Protein AF-A0A816G033-F1 (afdb_monomer)

Solvent-accessible surface area (backbone atoms only — not comparable to full-atom values): 7217 Å² total; per-residue (Å²): 124,68,71,89,91,44,68,69,66,48,54,58,56,61,73,46,41,87,81,51,50,63,56,62,51,53,50,60,72,72,54,77,63,48,61,53,63,46,65,35,21,35,43,39,76,68,56,68,71,55,52,52,53,49,51,52,35,59,78,66,70,51,87,83,64,46,67,46,78,45,80,26,17,63,38,58,67,64,24,55,66,76,73,33,83,39,76,49,79,44,79,40,56,44,81,44,54,30,31,79,43,28,92,78,43,98,57,42,89,49,43,35,34,40,34,72,69,50,67,83,79,128

InterPro domains:
  IPR003540 ADP ribosyltransferase [PF03496] (37-112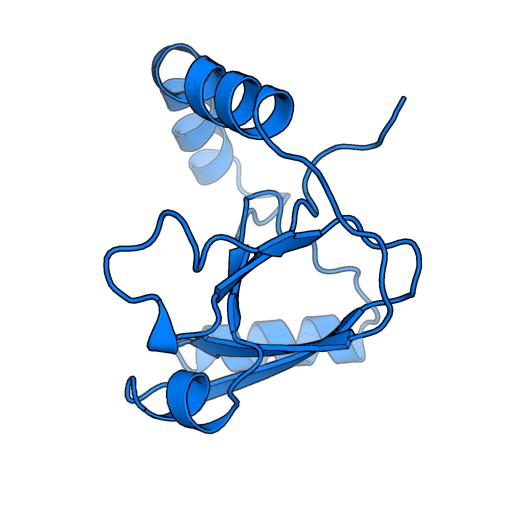)

Nearest PDB structures (foldseek):
  3u0j-assembly2_A  TM=8.688E-01  e=6.473E-04  Pseudomonas syringae pv. tomato str. DC3000
  3u0j-assembly1_B  TM=7.334E-01  e=6.473E-04  Pseudomonas syringae pv. tomato str. DC3000
  4fk7-assembly1_A  TM=6.183E-01  e=1.734E-03  Bacillus cereus
  2j3z-assembly4_D  TM=6.953E-01  e=3.335E-02  Clostridium botulinum
  2j3v-assembly1_A  TM=7.062E-01  e=5.805E-02  Clostridium botulinum

Structure (mmCIF, N/CA/C/O backbone):
data_AF-A0A816G033-F1
#
_entry.id   AF-A0A816G033-F1
#
loop_
_atom_site.group_PDB
_atom_site.id
_atom_site.type_symbol
_atom_site.label_atom_id
_atom_site.label_alt_id
_atom_site.label_comp_id
_atom_site.label_asym_id
_atom_site.label_entity_id
_atom_site.label_seq_id
_atom_site.pdbx_PDB_ins_code
_atom_site.Cartn_x
_atom_site.Cartn_y
_atom_site.Cartn_z
_atom_site.occupancy
_atom_site.B_iso_or_equiv
_atom_site.auth_seq_id
_atom_site.auth_comp_id
_atom_site.auth_asym_id
_atom_site.auth_atom_id
_atom_site.pdbx_PDB_model_num
ATOM 1 N N . MET A 1 1 ? 0.704 4.488 8.976 1.00 49.31 1 MET A N 1
ATOM 2 C CA . MET A 1 1 ? -0.419 5.447 8.875 1.00 49.31 1 MET A CA 1
ATOM 3 C C . MET A 1 1 ? -0.114 6.606 9.813 1.00 49.31 1 MET A C 1
ATOM 5 O O . MET A 1 1 ? 0.166 6.331 10.972 1.00 49.31 1 MET A O 1
ATOM 9 N N . ARG A 1 2 ? -0.058 7.859 9.338 1.00 54.81 2 ARG A N 1
ATOM 10 C CA . ARG A 1 2 ? 0.017 9.011 10.255 1.00 54.81 2 ARG A CA 1
ATOM 11 C C . ARG A 1 2 ? -1.400 9.518 10.455 1.00 54.81 2 ARG A C 1
ATOM 13 O O . ARG A 1 2 ? -2.065 9.855 9.482 1.00 54.81 2 ARG A O 1
ATOM 20 N N . LEU A 1 3 ? -1.847 9.539 11.700 1.00 48.66 3 LEU A N 1
ATOM 21 C CA . LEU A 1 3 ? -3.087 10.196 12.085 1.00 48.66 3 LEU A CA 1
ATOM 22 C C . LEU A 1 3 ? -2.711 11.629 12.461 1.00 48.66 3 LEU A C 1
ATOM 24 O O . LEU A 1 3 ? -1.945 11.839 13.399 1.00 48.66 3 LEU A O 1
ATOM 28 N N . GLN A 1 4 ? -3.163 12.611 11.683 1.00 52.44 4 GLN A N 1
ATOM 29 C CA . GLN A 1 4 ? -2.985 14.014 12.059 1.00 52.44 4 GLN A CA 1
ATOM 30 C C . GLN A 1 4 ? -3.848 14.319 13.293 1.00 52.44 4 GLN A C 1
ATOM 32 O O . GLN A 1 4 ? -5.009 13.916 13.336 1.00 52.44 4 GLN A O 1
ATOM 37 N N . GLY A 1 5 ? -3.279 15.018 14.284 1.00 58.62 5 GLY A N 1
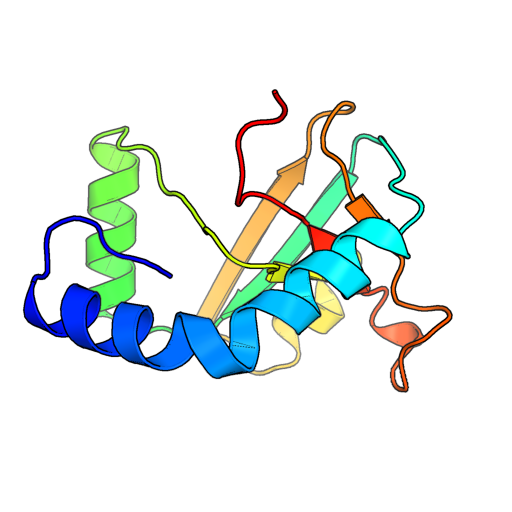ATOM 38 C CA . GLY A 1 5 ? -3.983 15.442 15.504 1.00 58.62 5 GLY A CA 1
ATOM 39 C C . GLY A 1 5 ? -3.597 14.719 16.805 1.00 58.62 5 GLY A C 1
ATOM 40 O O . GLY A 1 5 ? -4.153 15.054 17.845 1.00 58.62 5 GLY A O 1
ATOM 41 N N . ASP A 1 6 ? -2.649 13.774 16.781 1.00 75.12 6 ASP A N 1
ATOM 42 C CA . ASP A 1 6 ? -2.110 13.114 17.984 1.00 75.12 6 ASP A CA 1
ATOM 43 C C . ASP A 1 6 ? -0.686 13.610 18.297 1.00 75.12 6 ASP A C 1
ATOM 45 O O . ASP A 1 6 ? 0.284 13.258 17.621 1.00 75.12 6 ASP A O 1
ATOM 49 N N . PHE A 1 7 ? -0.565 14.425 19.346 1.00 73.38 7 PHE A N 1
ATOM 50 C CA . PHE A 1 7 ? 0.675 15.112 19.725 1.00 73.38 7 PHE A CA 1
ATOM 51 C C . PHE A 1 7 ? 1.773 14.168 20.250 1.00 73.38 7 PHE A C 1
ATOM 53 O O . PHE A 1 7 ? 2.971 14.413 20.055 1.00 73.38 7 PHE A O 1
ATOM 60 N N . ALA A 1 8 ? 1.383 13.071 20.907 1.00 73.62 8 ALA A N 1
ATOM 61 C CA . ALA A 1 8 ? 2.322 12.084 21.436 1.00 73.62 8 ALA A CA 1
ATOM 62 C C . ALA A 1 8 ? 2.910 11.252 20.292 1.00 73.62 8 ALA A C 1
ATOM 64 O O . ALA A 1 8 ? 4.130 11.077 20.197 1.00 73.62 8 ALA A O 1
ATOM 65 N N . PHE A 1 9 ? 2.047 10.823 19.367 1.00 68.81 9 PHE A N 1
ATOM 66 C CA . PHE A 1 9 ? 2.475 10.169 18.137 1.00 68.81 9 PHE A CA 1
ATOM 67 C C . PHE A 1 9 ? 3.353 11.101 17.291 1.00 68.81 9 PHE A C 1
ATOM 69 O O . PHE A 1 9 ? 4.343 10.661 16.700 1.00 68.81 9 PHE A O 1
ATOM 76 N N . GLU A 1 10 ? 3.039 12.402 17.281 1.00 69.94 10 GLU A N 1
ATOM 77 C CA . GLU A 1 10 ? 3.792 13.402 16.532 1.00 69.94 10 GLU A CA 1
ATOM 78 C C . GLU A 1 10 ? 5.241 13.563 17.015 1.00 69.94 10 GLU A C 1
ATOM 80 O O . GLU A 1 10 ? 6.190 13.564 16.225 1.00 69.94 10 GLU A O 1
ATOM 85 N N . THR A 1 11 ? 5.418 13.649 18.330 1.00 77.31 11 THR A N 1
ATOM 86 C CA . THR A 1 11 ? 6.735 13.790 18.964 1.00 77.31 11 THR A CA 1
ATOM 87 C C . THR A 1 11 ? 7.614 12.566 18.701 1.00 77.31 11 THR A C 1
ATOM 89 O O . THR A 1 11 ? 8.800 12.695 18.377 1.00 77.31 11 THR A O 1
ATOM 92 N N . LEU A 1 12 ? 7.024 11.368 18.766 1.00 75.62 12 LEU A N 1
ATOM 93 C CA . LEU A 1 12 ? 7.737 10.117 18.535 1.00 75.62 12 LEU A CA 1
ATOM 94 C C . LEU A 1 12 ? 8.317 10.040 17.117 1.00 75.62 12 LEU A C 1
ATOM 96 O O . LEU A 1 12 ? 9.499 9.723 16.972 1.00 75.62 12 LEU A O 1
ATOM 100 N N . TRP A 1 13 ? 7.544 10.347 16.067 1.00 65.81 13 TRP A N 1
ATOM 101 C CA . TRP A 1 13 ? 8.072 10.250 14.700 1.00 65.81 13 TRP A CA 1
ATOM 102 C C . TRP A 1 13 ? 9.110 11.335 14.397 1.00 65.81 13 TRP A C 1
ATOM 104 O O . TRP A 1 13 ? 10.101 11.036 13.727 1.00 65.81 13 TRP A O 1
ATOM 114 N N . LYS A 1 14 ? 8.951 12.558 14.932 1.00 69.75 14 LYS A N 1
ATOM 115 C CA . LYS A 1 14 ? 9.942 13.641 14.773 1.00 69.75 14 LYS A CA 1
ATOM 116 C C . LYS A 1 14 ? 11.314 13.244 15.317 1.00 69.75 14 LYS A C 1
ATOM 118 O O . LYS A 1 14 ? 12.324 13.539 14.684 1.00 69.75 14 LYS A O 1
ATOM 123 N N . SER A 1 15 ? 11.358 12.490 16.419 1.00 76.25 15 SER A N 1
ATOM 124 C CA . SER A 1 15 ? 12.616 11.993 17.000 1.00 76.25 15 SER A CA 1
ATOM 125 C C . SER A 1 15 ? 13.408 11.048 16.079 1.00 76.25 15 SER A C 1
ATOM 127 O O . SER A 1 15 ? 14.614 10.890 16.251 1.00 76.25 15 SER A O 1
ATOM 129 N N . LYS A 1 16 ? 12.755 10.417 15.092 1.00 68.38 16 LYS A N 1
ATOM 130 C CA . LYS A 1 16 ? 13.369 9.443 14.170 1.00 68.38 16 LYS A CA 1
ATOM 131 C C . LYS A 1 16 ? 13.815 10.056 12.841 1.00 68.38 16 LYS A C 1
ATOM 133 O O . LYS A 1 16 ? 14.492 9.392 12.060 1.00 68.38 16 LYS A O 1
ATOM 138 N N . VAL A 1 17 ? 13.458 11.315 12.581 1.00 66.50 17 VAL A N 1
ATOM 139 C CA . VAL A 1 17 ? 13.805 12.027 11.342 1.00 66.50 17 VAL A CA 1
ATOM 140 C C . VAL A 1 17 ? 15.323 12.090 11.117 1.00 66.50 17 VAL A C 1
ATOM 142 O O . VAL A 1 17 ? 15.741 11.746 10.017 1.00 66.50 17 VAL A O 1
ATOM 145 N N . PRO A 1 18 ? 16.181 12.425 12.103 1.00 62.69 18 PRO A N 1
ATOM 146 C CA . PRO A 1 18 ? 17.615 12.592 11.843 1.00 62.69 18 PRO A CA 1
ATOM 147 C C . PRO A 1 18 ? 18.330 11.320 11.366 1.00 62.69 18 PRO A C 1
ATOM 149 O O . PRO A 1 18 ? 19.297 11.408 10.617 1.00 62.69 18 PRO A O 1
ATOM 152 N N . THR A 1 19 ? 17.863 10.139 11.782 1.00 66.25 19 THR A N 1
ATOM 153 C CA . THR A 1 19 ? 18.508 8.856 11.464 1.00 66.25 19 THR A CA 1
ATOM 154 C C . THR A 1 19 ? 17.874 8.140 10.277 1.00 66.25 19 THR A C 1
ATOM 156 O O . THR A 1 19 ? 18.571 7.436 9.552 1.00 66.25 19 THR A O 1
ATOM 159 N N . LEU A 1 20 ? 16.567 8.315 10.054 1.00 63.91 20 LEU A N 1
ATOM 160 C CA . LEU A 1 20 ? 15.841 7.607 9.000 1.00 63.91 20 LEU A CA 1
ATOM 161 C C . LEU A 1 20 ? 15.542 8.466 7.773 1.00 63.91 20 LEU A C 1
ATOM 163 O O . LEU A 1 20 ? 15.306 7.889 6.722 1.00 63.91 20 LEU A O 1
ATOM 167 N N . ALA A 1 21 ? 15.561 9.802 7.850 1.00 63.56 21 ALA A N 1
ATOM 168 C CA . ALA A 1 21 ? 15.207 10.664 6.714 1.00 63.56 21 ALA A CA 1
ATOM 169 C C . ALA A 1 21 ? 16.105 10.531 5.468 1.00 63.56 21 ALA A C 1
ATOM 171 O O . ALA A 1 21 ? 15.564 10.656 4.368 1.00 63.56 21 ALA A O 1
ATOM 172 N N . PRO A 1 22 ? 17.421 10.251 5.572 1.00 65.81 22 PRO A N 1
ATOM 173 C CA . PRO A 1 22 ? 18.250 10.085 4.379 1.00 65.81 22 PRO A CA 1
ATOM 174 C C . PRO A 1 22 ? 17.842 8.882 3.518 1.00 65.81 22 PRO A C 1
ATOM 176 O O . PRO A 1 22 ? 17.929 8.951 2.296 1.00 65.81 22 PRO A O 1
ATOM 179 N N . PHE A 1 23 ? 17.350 7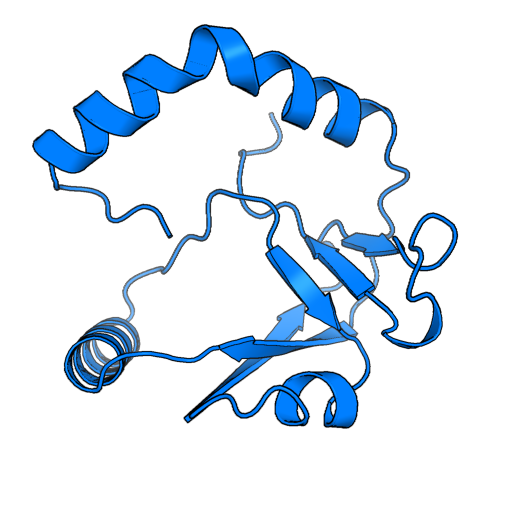.795 4.125 1.00 68.50 23 PHE A N 1
ATOM 180 C CA . PHE A 1 23 ? 17.037 6.560 3.400 1.00 68.50 23 PHE A CA 1
ATOM 181 C C . PHE A 1 23 ? 15.867 6.716 2.414 1.00 68.50 23 PHE A C 1
ATOM 183 O O . PHE A 1 23 ? 16.067 6.393 1.249 1.00 68.50 23 PHE A O 1
ATOM 190 N N . PRO A 1 24 ? 14.689 7.265 2.782 1.00 65.94 24 PRO A N 1
ATOM 191 C CA . PRO A 1 24 ? 13.619 7.569 1.833 1.00 65.94 24 PRO A CA 1
ATOM 192 C C . PRO A 1 24 ? 14.034 8.526 0.715 1.00 65.94 24 PRO A C 1
ATOM 194 O O . PRO A 1 24 ? 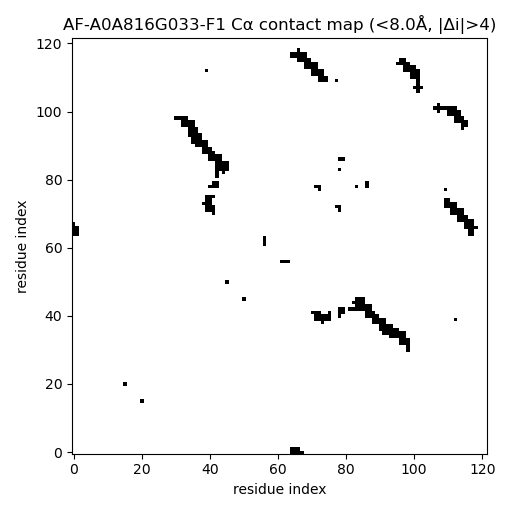13.523 8.400 -0.391 1.00 65.94 24 PRO A O 1
ATOM 197 N N . VAL A 1 25 ? 14.944 9.472 0.983 1.00 68.38 25 VAL A N 1
ATOM 198 C CA . VAL A 1 25 ? 15.444 10.411 -0.035 1.00 68.38 25 VAL A CA 1
ATOM 199 C C . VAL A 1 25 ? 16.334 9.691 -1.045 1.00 68.38 25 VAL A C 1
ATOM 201 O O . VAL A 1 25 ? 16.113 9.826 -2.246 1.00 68.38 25 VAL A O 1
ATOM 204 N N . LEU A 1 26 ? 17.291 8.889 -0.569 1.00 68.88 26 LEU A N 1
ATOM 205 C CA . LEU A 1 26 ? 18.145 8.058 -1.424 1.00 68.88 26 LEU A CA 1
ATOM 206 C C . LEU A 1 26 ? 17.308 7.088 -2.251 1.00 68.88 26 LEU A C 1
ATOM 208 O O . LEU A 1 26 ? 17.484 6.975 -3.462 1.00 68.88 26 LEU A O 1
ATOM 212 N N . LEU A 1 27 ? 16.347 6.453 -1.593 1.00 70.62 27 LEU A N 1
ATOM 213 C CA . LEU A 1 27 ? 15.413 5.537 -2.203 1.00 70.62 27 LEU A CA 1
ATOM 214 C C . LEU A 1 27 ? 14.608 6.236 -3.310 1.00 70.62 27 LEU A C 1
ATOM 216 O O . LEU A 1 27 ? 14.642 5.788 -4.444 1.00 70.62 27 LEU A O 1
ATOM 220 N N . ASN A 1 28 ? 14.002 7.395 -3.036 1.00 69.94 28 ASN A N 1
ATOM 221 C CA . ASN A 1 28 ? 13.284 8.177 -4.045 1.00 69.94 28 ASN A CA 1
ATOM 222 C C . ASN A 1 28 ? 14.182 8.618 -5.218 1.00 69.94 28 ASN A C 1
ATOM 224 O O . ASN A 1 28 ? 13.721 8.673 -6.352 1.00 69.94 28 ASN A O 1
ATOM 228 N N . SER A 1 29 ? 15.460 8.924 -4.965 1.00 69.38 29 SER A N 1
ATOM 229 C CA . SER A 1 29 ? 16.406 9.344 -6.010 1.00 69.38 29 SER A CA 1
ATOM 230 C C . SER A 1 29 ? 16.888 8.205 -6.915 1.00 69.38 29 SER A C 1
ATOM 232 O O . SER A 1 29 ? 17.280 8.456 -8.050 1.00 69.38 29 SER A O 1
ATOM 234 N N . ALA A 1 30 ? 16.850 6.963 -6.428 1.00 65.12 30 ALA A N 1
ATOM 235 C CA . ALA A 1 30 ? 17.298 5.778 -7.158 1.00 65.12 30 ALA A CA 1
ATOM 236 C C . ALA A 1 30 ? 16.180 5.118 -7.988 1.00 65.12 30 ALA A C 1
ATOM 238 O O . ALA A 1 30 ? 16.423 4.129 -8.678 1.00 65.12 30 ALA A O 1
ATOM 239 N N . MET A 1 31 ? 14.948 5.626 -7.899 1.00 68.56 31 MET A N 1
ATOM 240 C CA . MET A 1 31 ? 13.759 4.975 -8.441 1.00 68.56 31 MET A CA 1
ATOM 241 C C . MET A 1 31 ? 13.338 5.565 -9.785 1.00 68.56 31 MET A C 1
ATOM 243 O O . MET A 1 31 ? 13.038 6.752 -9.898 1.00 68.56 31 MET A O 1
ATOM 247 N N . ASN A 1 32 ? 13.234 4.702 -10.796 1.00 68.25 32 ASN A N 1
ATOM 248 C CA . ASN A 1 32 ? 12.591 5.034 -12.063 1.00 68.25 32 ASN A CA 1
ATOM 249 C C . ASN A 1 32 ? 11.090 4.778 -11.936 1.00 68.2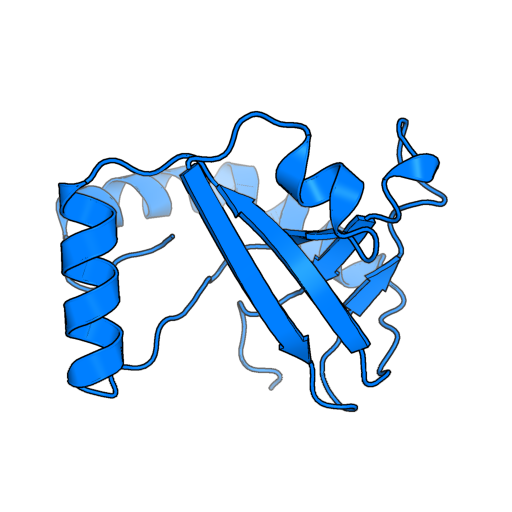5 32 ASN A C 1
ATOM 251 O O . ASN A 1 32 ? 10.626 3.644 -12.064 1.00 68.25 32 ASN A O 1
ATOM 255 N N . PHE A 1 33 ? 10.338 5.835 -11.644 1.00 71.38 33 PHE A N 1
ATOM 256 C CA . PHE A 1 33 ? 8.892 5.733 -11.516 1.00 71.38 33 PHE A CA 1
ATOM 257 C C . PHE A 1 33 ? 8.230 5.537 -12.879 1.00 71.38 33 PHE A C 1
ATOM 259 O O . PHE A 1 33 ? 8.430 6.326 -13.802 1.00 71.38 33 PHE A O 1
ATOM 266 N N . ASN A 1 34 ? 7.376 4.523 -12.961 1.00 70.44 34 ASN A N 1
ATOM 267 C CA . ASN A 1 34 ? 6.470 4.318 -14.077 1.00 70.44 34 ASN A CA 1
ATOM 268 C C . ASN A 1 34 ? 5.095 4.883 -13.729 1.00 70.44 34 ASN A C 1
ATOM 270 O O . ASN A 1 34 ? 4.577 4.693 -12.623 1.00 70.44 34 ASN A O 1
ATOM 274 N N . ARG A 1 35 ? 4.516 5.575 -14.709 1.00 72.12 35 ARG A N 1
ATOM 275 C CA . ARG A 1 35 ? 3.190 6.187 -14.646 1.00 72.12 35 ARG A CA 1
ATOM 276 C C . ARG A 1 35 ? 2.252 5.403 -15.540 1.00 72.12 35 ARG A C 1
ATOM 278 O O . ARG A 1 35 ? 2.244 5.562 -16.762 1.00 72.12 35 ARG A O 1
ATOM 285 N N . THR A 1 36 ? 1.527 4.485 -14.928 1.00 75.25 36 THR A N 1
ATOM 286 C CA . THR A 1 36 ? 0.604 3.598 -15.625 1.00 75.25 36 THR A CA 1
ATOM 287 C C . THR A 1 36 ? -0.609 3.378 -14.754 1.00 75.25 36 THR A C 1
ATOM 289 O O . THR A 1 36 ? -0.470 3.131 -13.558 1.00 75.25 36 THR A O 1
ATOM 292 N N . HIS A 1 37 ? -1.782 3.421 -15.379 1.00 83.00 37 HIS A N 1
ATOM 293 C CA . HIS A 1 37 ? -3.019 3.052 -14.717 1.00 83.00 37 HIS A CA 1
ATOM 294 C C . HIS A 1 37 ? -2.962 1.574 -14.337 1.00 83.00 37 HIS A C 1
ATOM 296 O O . HIS A 1 37 ? -2.662 0.733 -15.190 1.00 83.00 37 HIS A O 1
ATOM 302 N N . MET A 1 38 ? -3.232 1.257 -13.077 1.00 88.06 38 MET A N 1
ATOM 303 C CA . MET A 1 38 ? -3.222 -0.119 -12.590 1.00 88.06 38 MET A CA 1
ATOM 304 C C . MET A 1 38 ? -4.051 -0.254 -11.319 1.00 88.06 38 MET A C 1
ATOM 306 O O . MET A 1 38 ? -4.134 0.673 -10.520 1.00 88.06 38 MET A O 1
ATOM 310 N N . ILE A 1 39 ? -4.582 -1.452 -11.098 1.00 90.19 39 ILE A N 1
ATOM 311 C CA . ILE A 1 39 ? -5.192 -1.825 -9.825 1.00 90.19 39 ILE A CA 1
ATOM 312 C C . ILE A 1 39 ? -4.142 -2.566 -9.007 1.00 90.19 39 ILE A C 1
ATOM 314 O O . ILE A 1 39 ? -3.517 -3.507 -9.498 1.00 90.19 39 ILE A O 1
ATOM 318 N N . VAL A 1 40 ? -3.963 -2.150 -7.758 1.00 89.81 40 VAL A N 1
ATOM 319 C CA . VAL A 1 40 ? -3.063 -2.798 -6.804 1.00 89.81 40 VAL A CA 1
ATOM 320 C C . VAL A 1 40 ? -3.806 -3.191 -5.535 1.00 89.81 40 VAL A C 1
ATOM 322 O O . VAL A 1 40 ? -4.802 -2.580 -5.142 1.00 89.81 40 VAL A O 1
ATOM 325 N N . TYR A 1 41 ? -3.285 -4.215 -4.873 1.00 90.62 41 TYR A N 1
ATOM 326 C CA . TYR A 1 41 ? -3.903 -4.853 -3.724 1.00 90.62 41 TYR A CA 1
ATOM 327 C C . TYR A 1 41 ? -2.993 -4.778 -2.505 1.00 90.62 41 TYR A C 1
ATOM 329 O O . TYR A 1 41 ? -1.764 -4.833 -2.611 1.00 90.62 41 TYR A O 1
ATOM 337 N N . ARG A 1 42 ? -3.596 -4.672 -1.321 1.00 87.88 42 ARG A N 1
ATOM 338 C CA . ARG A 1 42 ? -2.876 -4.798 -0.052 1.00 87.88 42 ARG A CA 1
ATOM 339 C C . ARG A 1 42 ? -3.758 -5.453 0.999 1.00 87.88 42 ARG A C 1
ATOM 341 O O . ARG A 1 42 ? -4.737 -4.852 1.441 1.00 87.88 42 ARG A O 1
ATOM 348 N N . GLY A 1 43 ? -3.367 -6.646 1.431 1.00 88.50 43 GLY A N 1
ATOM 349 C CA . GLY A 1 43 ? -3.905 -7.271 2.632 1.00 88.50 43 GLY A CA 1
ATOM 350 C C . GLY A 1 43 ? -3.360 -6.583 3.880 1.00 88.50 43 GLY A C 1
ATOM 351 O O . GLY A 1 43 ? -2.169 -6.270 3.965 1.00 88.50 43 GLY A O 1
ATOM 352 N N . VAL A 1 44 ? -4.227 -6.299 4.850 1.00 85.31 44 VAL A N 1
ATOM 353 C CA . VAL A 1 44 ? -3.843 -5.762 6.159 1.00 85.31 44 VAL A CA 1
ATOM 354 C C . VAL A 1 44 ? -4.652 -6.449 7.250 1.00 85.31 44 VAL A C 1
ATOM 356 O O . VAL A 1 44 ? -5.862 -6.624 7.128 1.00 85.31 44 VAL A O 1
ATOM 359 N N . THR A 1 45 ? -3.985 -6.795 8.346 1.00 88.00 45 THR A N 1
ATOM 360 C CA . THR A 1 45 ? -4.658 -7.209 9.577 1.00 88.00 45 THR A CA 1
ATOM 361 C C . THR A 1 45 ? -4.936 -5.979 10.434 1.00 88.00 45 THR A C 1
ATOM 363 O O . THR A 1 45 ? -4.010 -5.282 10.849 1.00 88.00 45 THR A O 1
ATOM 366 N N . MET A 1 46 ? -6.211 -5.686 10.674 1.00 84.50 46 MET A N 1
ATOM 367 C CA . MET A 1 46 ? -6.678 -4.527 11.436 1.00 84.50 46 MET A CA 1
ATOM 368 C C . MET A 1 46 ? -7.566 -4.970 12.597 1.00 84.50 46 MET A C 1
ATOM 370 O O . MET A 1 46 ? -8.349 -5.908 12.468 1.00 84.50 46 MET A O 1
ATOM 374 N N . ALA A 1 47 ? -7.495 -4.273 13.728 1.00 90.12 47 ALA A N 1
ATOM 375 C CA . ALA A 1 47 ? -8.472 -4.460 14.796 1.00 90.12 47 ALA A CA 1
ATOM 376 C C . ALA A 1 47 ? -9.853 -3.945 14.353 1.00 90.12 47 ALA A C 1
ATOM 378 O O . ALA A 1 47 ? -9.945 -2.978 13.591 1.00 90.12 47 ALA A O 1
ATOM 379 N N . ASN A 1 48 ? -10.932 -4.530 14.880 1.00 89.81 48 ASN A N 1
ATOM 380 C CA . ASN A 1 48 ? -12.306 -4.137 14.534 1.00 89.81 48 ASN A CA 1
ATOM 381 C C . ASN A 1 48 ? -12.559 -2.634 14.736 1.00 89.81 48 ASN A C 1
ATOM 383 O O . ASN A 1 48 ? -13.152 -1.984 13.883 1.00 89.81 48 ASN A O 1
ATOM 387 N N . GLU A 1 49 ? -12.021 -2.041 15.802 1.00 89.25 49 GLU A N 1
ATOM 388 C CA . GLU A 1 49 ? -12.126 -0.597 16.049 1.00 89.25 49 GLU A CA 1
ATOM 389 C C . GLU A 1 49 ? -11.481 0.255 14.944 1.00 89.25 49 GLU A C 1
ATOM 391 O O . GLU A 1 49 ? -11.953 1.349 14.635 1.00 89.25 49 GLU A O 1
ATOM 396 N N . GLN A 1 50 ? -10.391 -0.224 14.339 1.00 83.19 50 GLN A N 1
ATOM 397 C CA . GLN A 1 50 ? -9.723 0.473 13.240 1.00 83.19 50 GLN A CA 1
ATOM 398 C C . GLN A 1 50 ? -10.538 0.366 11.949 1.00 83.19 50 GLN A C 1
ATOM 400 O O . GLN A 1 50 ? -10.591 1.334 11.192 1.00 83.19 50 GLN A O 1
ATOM 405 N N . ILE A 1 51 ? -11.191 -0.778 11.724 1.00 87.56 51 ILE A N 1
ATOM 406 C CA . ILE A 1 51 ? -12.116 -0.983 10.603 1.00 87.56 51 ILE A CA 1
ATOM 407 C C . ILE A 1 51 ? -13.298 -0.019 10.724 1.00 87.56 51 ILE A C 1
ATOM 409 O O . ILE A 1 51 ? -13.609 0.684 9.765 1.00 87.56 51 ILE A O 1
ATOM 413 N N . GLU A 1 52 ? -13.901 0.094 11.908 1.00 88.38 52 GLU A N 1
ATOM 414 C CA . GLU A 1 52 ? -15.010 1.025 12.139 1.00 88.38 52 GLU A CA 1
ATOM 415 C C . GLU A 1 52 ? -14.589 2.488 11.965 1.00 88.38 52 GLU A C 1
ATOM 417 O O . GLU A 1 52 ? -15.259 3.253 11.271 1.00 88.38 52 GLU A O 1
ATOM 422 N N . LYS A 1 53 ? -13.425 2.883 12.498 1.00 83.06 53 LYS A N 1
ATOM 423 C CA . LYS A 1 53 ? -12.875 4.229 12.260 1.00 83.06 53 LYS A CA 1
ATOM 424 C C . LYS A 1 53 ? -12.647 4.496 10.774 1.00 83.06 53 LYS A C 1
ATOM 426 O O . LYS A 1 53 ? -12.956 5.587 10.300 1.00 83.06 53 LYS A O 1
ATOM 431 N N . PHE A 1 54 ? -12.129 3.516 10.036 1.00 83.00 54 PHE A N 1
ATOM 432 C CA . PHE A 1 54 ? -11.931 3.643 8.596 1.00 83.00 54 PHE A CA 1
ATOM 433 C C . PHE A 1 54 ? -13.266 3.825 7.861 1.00 83.00 54 PHE A C 1
ATOM 435 O O . PHE A 1 54 ? -13.387 4.749 7.059 1.00 83.00 54 PHE A O 1
ATOM 442 N N . ARG A 1 55 ? -14.290 3.024 8.187 1.00 85.25 55 ARG A N 1
ATOM 443 C CA . ARG A 1 55 ? -15.648 3.160 7.627 1.00 85.25 55 ARG A CA 1
ATOM 444 C C . ARG A 1 55 ? -16.219 4.556 7.862 1.00 85.25 55 ARG A C 1
ATOM 446 O O . ARG A 1 55 ? -16.710 5.175 6.923 1.00 85.25 55 ARG A O 1
ATOM 453 N N . LEU A 1 56 ? -16.092 5.086 9.079 1.00 84.75 56 LEU A N 1
ATOM 454 C CA . LEU A 1 56 ? -16.548 6.440 9.403 1.00 84.75 56 LEU A CA 1
ATOM 455 C C . LEU A 1 56 ? -15.803 7.519 8.602 1.00 84.75 56 LEU A C 1
ATOM 457 O O . LEU A 1 56 ? -16.422 8.481 8.150 1.00 84.75 56 LEU A O 1
ATOM 461 N N . CYS A 1 57 ? -14.494 7.367 8.380 1.00 80.00 57 CYS A N 1
ATOM 462 C CA . CYS A 1 57 ? -13.727 8.278 7.525 1.00 80.00 57 CYS A CA 1
ATOM 463 C C . CYS A 1 57 ? -14.214 8.257 6.069 1.00 80.00 57 CYS A C 1
ATOM 465 O O . CYS A 1 57 ? -14.341 9.322 5.471 1.00 80.00 57 CYS A O 1
ATOM 467 N N . VAL A 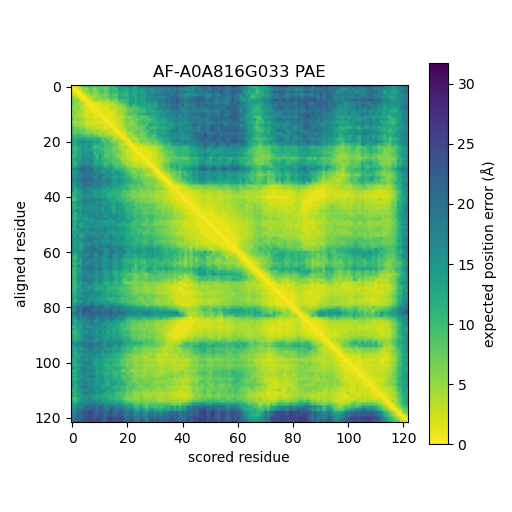1 58 ? -14.526 7.075 5.525 1.00 80.69 58 VAL A N 1
ATOM 468 C CA . VAL A 1 58 ? -15.059 6.928 4.159 1.00 80.69 58 VAL A CA 1
ATOM 469 C C . VAL A 1 58 ? -16.439 7.578 4.036 1.00 80.69 58 VAL A C 1
ATOM 471 O O . VAL A 1 58 ? -16.651 8.371 3.126 1.00 80.69 58 VAL A O 1
ATOM 474 N N . VAL A 1 59 ? -17.353 7.307 4.975 1.00 83.38 59 VAL A N 1
ATOM 475 C CA . VAL A 1 59 ? -18.714 7.886 4.979 1.00 83.38 59 VAL A CA 1
ATOM 476 C C . VAL A 1 59 ? -18.691 9.409 5.129 1.00 83.38 59 VAL A C 1
ATOM 478 O O . VAL A 1 59 ? -19.541 10.098 4.580 1.00 83.38 59 VAL A O 1
ATOM 481 N N . SER A 1 60 ? -17.718 9.944 5.868 1.00 80.44 60 SER A N 1
ATOM 482 C CA . SER A 1 60 ? -17.545 11.392 6.052 1.00 80.44 60 SER A CA 1
ATOM 483 C C . SER A 1 60 ? -16.716 12.069 4.955 1.00 80.44 60 SER A C 1
ATOM 485 O O . SER A 1 60 ? -16.338 13.227 5.126 1.00 80.44 60 SER A O 1
ATOM 487 N N . GLU A 1 61 ? -16.402 11.354 3.865 1.00 77.19 61 GLU A N 1
ATOM 488 C CA . GLU A 1 61 ? -15.603 11.830 2.723 1.00 77.19 61 GLU A CA 1
ATOM 489 C C . GLU A 1 61 ? -14.246 12.436 3.128 1.00 77.19 61 GLU A C 1
ATOM 491 O O . GLU A 1 61 ? -13.651 13.265 2.431 1.00 77.19 61 GLU A O 1
ATOM 496 N N . ARG A 1 62 ? -13.711 12.026 4.285 1.00 72.56 62 ARG A N 1
ATOM 497 C CA . ARG A 1 62 ? -12.422 12.520 4.763 1.00 72.56 62 ARG A CA 1
ATOM 498 C C . ARG A 1 62 ? -11.303 11.883 3.956 1.00 72.56 62 ARG A C 1
ATOM 500 O O . ARG A 1 62 ? -11.209 10.662 3.846 1.00 72.56 62 ARG A O 1
ATOM 507 N N . LYS A 1 63 ? -10.390 12.718 3.458 1.00 67.06 63 LYS A N 1
ATOM 508 C CA . LYS A 1 63 ? -9.187 12.250 2.765 1.00 67.06 63 LYS A CA 1
ATOM 509 C C . LYS A 1 63 ? -8.300 11.457 3.721 1.00 67.06 63 LYS A C 1
ATOM 511 O O . LYS A 1 63 ? -7.908 11.951 4.778 1.00 67.06 63 LYS A O 1
ATOM 516 N N . ILE A 1 64 ? -7.944 10.244 3.316 1.00 67.12 64 ILE A N 1
ATOM 517 C CA . ILE A 1 64 ? -7.006 9.385 4.036 1.00 67.12 64 ILE A CA 1
ATOM 518 C C . ILE A 1 64 ? -5.658 9.479 3.327 1.00 67.12 64 ILE A C 1
ATOM 520 O O . ILE A 1 64 ? -5.562 9.200 2.137 1.00 67.12 64 ILE A O 1
ATOM 524 N N . GLN A 1 65 ? -4.617 9.879 4.057 1.00 64.69 65 GLN A N 1
ATOM 525 C CA . GLN A 1 65 ? -3.255 9.959 3.532 1.00 64.69 65 GLN A CA 1
ATOM 526 C C . GLN A 1 65 ? -2.366 8.886 4.159 1.00 64.69 65 GLN A C 1
ATOM 528 O O . GLN A 1 65 ? -2.399 8.636 5.368 1.00 64.69 65 GLN A O 1
ATOM 533 N N . LEU A 1 66 ? -1.524 8.277 3.328 1.00 64.75 66 LEU A N 1
ATOM 534 C CA . LEU A 1 66 ? -0.520 7.299 3.731 1.00 64.75 66 LEU A CA 1
ATOM 535 C C . LEU A 1 66 ? 0.864 7.898 3.442 1.00 64.75 66 LEU A C 1
ATOM 537 O O . LEU A 1 66 ? 1.409 7.695 2.367 1.00 64.75 66 LEU A O 1
ATOM 541 N N . PRO A 1 67 ? 1.458 8.656 4.379 1.00 58.16 67 PRO A N 1
ATOM 542 C CA . PRO A 1 67 ? 2.649 9.472 4.112 1.00 58.16 67 PRO A CA 1
ATOM 543 C C . PRO A 1 67 ? 3.955 8.664 4.163 1.00 58.16 67 PRO A C 1
ATOM 545 O O . PRO A 1 67 ? 4.988 9.139 4.634 1.00 58.16 67 PRO A O 1
ATOM 548 N N . THR A 1 68 ? 3.894 7.404 3.752 1.00 63.97 68 THR A N 1
ATOM 549 C CA . THR A 1 68 ? 5.010 6.463 3.704 1.00 63.97 68 THR A CA 1
ATOM 550 C C . THR A 1 68 ? 4.883 5.636 2.437 1.00 63.97 68 THR A C 1
ATOM 552 O O . THR A 1 68 ? 3.767 5.431 1.962 1.00 63.97 68 THR A O 1
ATOM 555 N N . PHE A 1 69 ? 5.996 5.091 1.941 1.00 66.19 69 PHE A N 1
ATOM 556 C CA . PHE A 1 69 ? 5.922 4.031 0.940 1.00 66.19 69 PHE A CA 1
ATOM 557 C C . PHE A 1 69 ? 5.003 2.925 1.447 1.00 66.19 69 PHE A C 1
ATOM 559 O O . PHE A 1 69 ? 5.093 2.496 2.602 1.00 66.19 69 PHE A O 1
ATOM 566 N N . THR A 1 70 ? 4.084 2.502 0.594 1.00 72.00 70 THR A N 1
ATOM 567 C CA . THR A 1 70 ? 3.207 1.381 0.898 1.00 72.00 70 THR A CA 1
ATOM 568 C C . THR A 1 70 ? 3.445 0.297 -0.130 1.00 72.00 70 THR A C 1
ATOM 570 O O . THR A 1 70 ? 3.270 0.503 -1.327 1.00 72.00 70 THR A O 1
ATOM 573 N N . SER A 1 71 ? 3.885 -0.849 0.379 1.00 74.81 71 SER A N 1
ATOM 574 C CA . SER A 1 71 ? 4.001 -2.083 -0.385 1.00 74.81 71 SER A CA 1
ATOM 575 C C . SER A 1 71 ? 2.612 -2.550 -0.804 1.00 74.81 71 SER A C 1
ATOM 577 O O . SER A 1 71 ? 1.694 -2.646 0.021 1.00 74.81 71 SER A O 1
ATOM 579 N N . ARG A 1 72 ? 2.429 -2.754 -2.097 1.00 84.75 72 ARG A N 1
ATOM 580 C CA . ARG A 1 72 ? 1.181 -3.207 -2.702 1.00 84.75 72 ARG A CA 1
ATOM 581 C C . ARG A 1 72 ? 1.559 -4.239 -3.758 1.00 84.75 72 ARG A C 1
ATOM 583 O O . ARG A 1 72 ? 2.666 -4.198 -4.273 1.00 84.75 72 ARG A O 1
ATOM 590 N N . THR A 1 73 ? 0.678 -5.166 -4.083 1.00 88.12 73 THR A N 1
ATOM 591 C CA . THR A 1 73 ? 0.939 -6.204 -5.090 1.00 88.12 73 THR A CA 1
ATOM 592 C C . THR A 1 73 ? -0.037 -6.066 -6.251 1.00 88.12 73 THR A C 1
ATOM 594 O O . THR A 1 73 ? -1.175 -5.638 -6.058 1.00 88.12 73 THR A O 1
ATOM 597 N N . LEU A 1 74 ? 0.395 -6.414 -7.463 1.00 89.00 74 LEU A N 1
ATOM 598 C CA . LEU A 1 74 ? -0.512 -6.599 -8.603 1.00 89.00 74 LEU A CA 1
ATOM 599 C C . LEU A 1 74 ? -1.294 -7.921 -8.524 1.00 89.00 74 LEU A C 1
ATOM 601 O O . LEU A 1 74 ? -2.304 -8.084 -9.205 1.00 89.00 74 LEU A O 1
ATOM 605 N N . ASN A 1 75 ? -0.851 -8.853 -7.681 1.00 89.88 75 ASN A N 1
ATOM 606 C CA . ASN A 1 75 ? -1.452 -10.162 -7.513 1.00 89.88 75 ASN A CA 1
ATOM 607 C C . ASN A 1 75 ? -2.377 -10.176 -6.286 1.00 89.88 75 ASN A C 1
ATOM 609 O O . ASN A 1 75 ? -1.932 -10.156 -5.138 1.00 89.88 75 ASN A O 1
ATOM 613 N N . ARG A 1 76 ? -3.687 -10.242 -6.533 1.00 90.75 76 ARG A N 1
ATOM 614 C CA . ARG A 1 76 ? -4.694 -10.297 -5.469 1.00 90.75 76 ARG A CA 1
ATOM 615 C C . ARG A 1 76 ? -4.510 -11.504 -4.547 1.00 90.75 76 ARG A C 1
ATOM 617 O O . ARG A 1 76 ? -4.634 -11.343 -3.336 1.00 90.75 76 ARG A O 1
ATOM 624 N N . ASP A 1 77 ? -4.173 -12.667 -5.095 1.00 90.31 77 ASP A N 1
ATOM 625 C CA . ASP A 1 77 ? -4.035 -13.898 -4.312 1.00 90.31 77 ASP A CA 1
ATOM 626 C C . ASP A 1 77 ? -2.890 -13.767 -3.303 1.00 90.31 77 ASP A C 1
ATOM 628 O O . ASP A 1 77 ? -3.016 -14.184 -2.155 1.00 90.31 77 ASP A O 1
ATOM 632 N N . VAL A 1 78 ? -1.799 -13.098 -3.695 1.00 89.38 78 VAL A N 1
ATOM 633 C CA . VAL A 1 78 ? -0.685 -12.769 -2.790 1.00 89.38 78 VAL A CA 1
ATOM 634 C C . VAL A 1 78 ? -1.147 -11.829 -1.676 1.00 89.38 78 VAL A C 1
ATOM 636 O O . VAL A 1 78 ? -0.775 -12.022 -0.521 1.00 89.38 78 VAL A O 1
ATOM 639 N N . ALA A 1 79 ? -1.983 -10.832 -1.986 1.00 86.62 79 ALA A N 1
ATOM 640 C CA . ALA A 1 79 ? -2.516 -9.923 -0.972 1.00 86.62 79 ALA A CA 1
ATOM 641 C C . ALA A 1 79 ? -3.414 -10.640 0.048 1.00 86.62 79 ALA A C 1
ATOM 643 O O . ALA A 1 79 ? -3.378 -10.294 1.227 1.00 86.62 79 ALA A O 1
ATOM 644 N N . GLU A 1 80 ? -4.203 -11.623 -0.389 1.00 86.44 80 GLU A N 1
ATOM 645 C CA . GLU A 1 80 ? -5.111 -12.391 0.472 1.00 86.44 80 GLU A CA 1
ATOM 646 C C . GLU A 1 80 ? -4.388 -13.517 1.241 1.00 86.44 80 GLU A C 1
ATOM 648 O O . GLU A 1 80 ? -4.803 -13.871 2.347 1.00 86.44 80 GLU A O 1
ATOM 653 N N . PHE A 1 81 ? -3.270 -14.034 0.712 1.00 84.25 81 PHE A N 1
ATOM 654 C CA . PHE A 1 81 ? -2.521 -15.162 1.281 1.00 84.25 81 PHE A CA 1
ATOM 655 C C . PHE A 1 81 ? -2.050 -14.935 2.725 1.00 84.25 81 PHE A C 1
ATOM 657 O O . PHE A 1 81 ? -2.041 -15.864 3.531 1.00 84.25 81 PHE A O 1
ATOM 664 N N . PHE A 1 82 ? -1.696 -13.702 3.097 1.00 74.12 82 PHE A N 1
ATOM 665 C CA . PHE A 1 82 ? -1.108 -13.396 4.408 1.00 74.12 82 PHE A CA 1
ATOM 666 C C . PHE A 1 82 ? -2.109 -13.348 5.581 1.00 74.12 82 PHE A C 1
ATOM 668 O O . PHE A 1 82 ? -1.808 -12.772 6.627 1.00 74.12 82 PHE A O 1
ATOM 675 N N . GLY A 1 83 ? -3.297 -13.949 5.445 1.00 65.38 83 GLY A N 1
ATOM 676 C CA . GLY A 1 83 ? -4.267 -14.068 6.542 1.00 65.38 83 GLY A CA 1
ATOM 677 C C . GLY A 1 83 ? -4.844 -12.724 7.001 1.00 65.38 83 GLY A C 1
ATOM 678 O O . GLY A 1 83 ? -5.218 -12.564 8.164 1.00 65.38 83 GLY A O 1
ATOM 679 N N . SER A 1 84 ? -4.889 -11.739 6.103 1.00 81.06 84 SER A N 1
ATOM 680 C CA . SER A 1 84 ? -5.441 -10.414 6.379 1.00 81.06 84 SER A CA 1
ATOM 681 C C . SER A 1 84 ? -6.961 -10.453 6.526 1.00 81.06 84 SER A C 1
ATOM 683 O O . SER A 1 84 ? -7.645 -11.072 5.714 1.00 81.06 84 SER A O 1
ATOM 685 N N . ASN A 1 85 ? -7.509 -9.725 7.502 1.00 87.75 85 ASN A N 1
ATOM 686 C CA . ASN A 1 85 ? -8.960 -9.552 7.648 1.00 87.75 85 ASN A CA 1
ATOM 687 C C . ASN A 1 85 ? -9.519 -8.352 6.859 1.00 87.75 85 ASN A C 1
ATOM 689 O O . ASN A 1 85 ? -10.732 -8.141 6.849 1.00 87.75 85 ASN A O 1
ATOM 693 N N . VAL A 1 86 ? -8.654 -7.566 6.209 1.00 88.69 86 VAL A N 1
ATOM 694 C CA . VAL A 1 86 ? -9.023 -6.446 5.335 1.00 88.69 86 VAL A CA 1
ATOM 695 C C . VAL A 1 86 ? -8.200 -6.498 4.051 1.00 88.69 86 VAL A C 1
ATOM 697 O O . VAL A 1 86 ? -6.975 -6.612 4.102 1.00 88.69 86 VAL A O 1
ATOM 700 N N . LEU A 1 87 ? -8.868 -6.338 2.908 1.00 90.94 87 LEU A N 1
ATOM 701 C CA . LEU A 1 87 ? -8.238 -6.159 1.603 1.00 90.94 87 LEU A CA 1
ATOM 702 C C . LEU A 1 87 ? -8.505 -4.742 1.091 1.00 90.94 87 LEU A C 1
ATOM 704 O O . LEU A 1 87 ? -9.654 -4.359 0.873 1.00 90.94 87 LEU A O 1
ATOM 708 N N . PHE A 1 88 ? -7.441 -3.979 0.854 1.00 87.44 88 PHE A N 1
ATOM 709 C CA . PHE A 1 88 ? -7.530 -2.738 0.094 1.00 87.44 88 PHE A CA 1
ATOM 710 C C . PHE A 1 88 ? -7.395 -3.039 -1.395 1.00 87.44 88 PHE A C 1
ATOM 712 O O . PHE A 1 88 ? -6.396 -3.621 -1.819 1.00 87.44 88 PHE A O 1
ATOM 719 N N . VAL A 1 89 ? -8.385 -2.598 -2.169 1.00 89.81 89 VAL A N 1
ATOM 720 C CA . VAL A 1 89 ? -8.341 -2.540 -3.633 1.00 89.81 89 VAL A CA 1
ATOM 721 C C . VAL A 1 89 ? -8.149 -1.079 -4.003 1.00 89.81 89 VAL A C 1
ATOM 723 O O . VAL A 1 89 ? -8.971 -0.239 -3.638 1.00 89.81 89 VAL A O 1
ATOM 726 N N . ILE A 1 90 ? -7.030 -0.766 -4.645 1.00 86.38 90 ILE A N 1
ATOM 727 C CA . ILE A 1 90 ? -6.618 0.608 -4.912 1.00 86.38 90 ILE A CA 1
ATOM 728 C C . ILE A 1 90 ? -6.478 0.757 -6.418 1.00 86.38 90 ILE A C 1
ATOM 730 O O . ILE A 1 90 ? -5.617 0.122 -7.027 1.00 86.38 90 ILE A O 1
ATOM 734 N N . ASP A 1 91 ? -7.333 1.590 -6.996 1.00 87.69 91 ASP A N 1
ATOM 735 C CA . ASP A 1 91 ? -7.242 1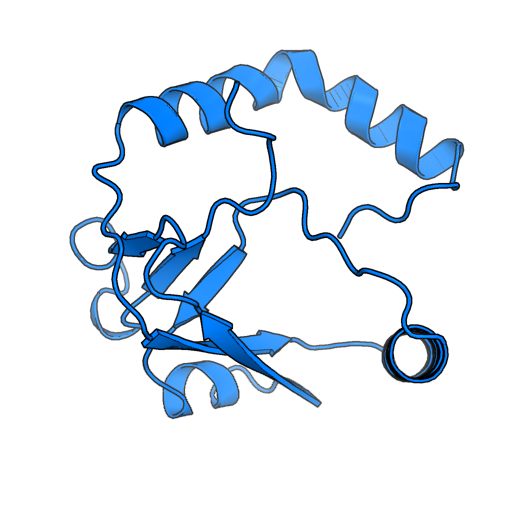.979 -8.395 1.00 87.69 91 ASP A CA 1
ATOM 736 C C . ASP A 1 91 ? -6.305 3.184 -8.520 1.00 87.69 91 ASP A C 1
ATOM 738 O O . ASP A 1 91 ? -6.525 4.221 -7.888 1.00 87.69 91 ASP A O 1
ATOM 742 N N . LEU A 1 92 ? -5.211 3.017 -9.259 1.00 83.75 92 LEU A N 1
ATOM 743 C CA . LEU A 1 92 ? -4.227 4.067 -9.473 1.00 83.75 92 LEU A CA 1
ATOM 744 C C . LEU A 1 92 ? -4.473 4.737 -10.808 1.00 83.75 92 LEU A C 1
ATOM 746 O O . LEU A 1 92 ? -4.373 4.117 -11.869 1.00 83.75 92 LEU A O 1
ATOM 750 N N . GLU A 1 93 ? -4.669 6.047 -10.752 1.00 82.44 93 GLU A N 1
ATOM 751 C CA . GLU A 1 93 ? -4.724 6.868 -11.947 1.00 82.44 93 GLU A CA 1
ATOM 752 C C . GLU A 1 93 ? -3.394 6.824 -12.705 1.00 82.44 93 GLU A C 1
ATOM 754 O O . GLU A 1 93 ? -2.321 6.622 -12.128 1.00 82.44 93 GLU A O 1
ATOM 759 N N . LYS A 1 94 ? -3.464 7.066 -14.017 1.00 73.81 94 LYS A N 1
ATOM 760 C CA . LYS A 1 94 ? -2.330 6.957 -14.942 1.00 73.81 94 LYS A CA 1
ATOM 761 C C . LYS A 1 94 ? -1.112 7.787 -14.531 1.00 73.81 94 LYS A C 1
ATOM 763 O O . LYS A 1 94 ? 0.005 7.366 -14.807 1.00 73.81 94 LYS A O 1
ATOM 768 N N . ASP A 1 95 ? -1.318 8.914 -13.857 1.00 71.44 95 ASP A N 1
ATOM 769 C CA . ASP A 1 95 ? -0.246 9.819 -13.429 1.00 71.44 95 ASP A CA 1
ATOM 770 C C . ASP A 1 95 ? 0.358 9.473 -12.060 1.00 71.44 95 ASP A C 1
ATOM 772 O O . ASP A 1 95 ? 1.283 10.146 -11.598 1.00 71.44 95 ASP A O 1
ATOM 776 N N . THR A 1 96 ? -0.108 8.394 -11.428 1.00 73.06 96 THR A N 1
ATOM 777 C CA . THR A 1 96 ? 0.432 7.928 -10.152 1.00 73.06 96 THR A CA 1
ATOM 778 C C . THR A 1 96 ? 1.814 7.318 -10.354 1.00 73.06 96 THR A C 1
ATOM 780 O O . THR A 1 96 ? 1.985 6.320 -11.055 1.00 73.06 96 THR A O 1
ATOM 783 N N . SER A 1 97 ? 2.819 7.909 -9.711 1.00 76.81 97 SER A N 1
ATOM 784 C CA . SER A 1 97 ? 4.183 7.389 -9.720 1.00 76.81 97 SER A CA 1
ATOM 785 C C . SER A 1 97 ? 4.265 6.084 -8.929 1.00 76.81 97 SER A C 1
ATOM 787 O O . SER A 1 97 ? 4.055 6.062 -7.714 1.00 76.81 97 SER A O 1
ATOM 789 N N . SER A 1 98 ? 4.626 5.006 -9.622 1.00 80.75 98 SER A N 1
ATOM 790 C CA . SER A 1 98 ? 4.832 3.685 -9.035 1.00 80.75 98 SER A CA 1
ATOM 791 C C . SER A 1 98 ? 6.193 3.113 -9.386 1.00 80.75 98 SER A C 1
ATOM 793 O O . SER A 1 98 ? 6.757 3.435 -10.430 1.00 80.75 98 SER A O 1
ATOM 795 N N . LEU A 1 99 ? 6.719 2.244 -8.532 1.00 84.50 99 LEU A N 1
ATOM 796 C CA . LEU A 1 99 ? 7.943 1.508 -8.806 1.00 84.50 99 LEU A CA 1
ATOM 797 C C . LEU A 1 99 ? 7.690 0.008 -8.753 1.00 84.50 99 LEU A C 1
ATOM 799 O O . LEU A 1 99 ? 7.107 -0.486 -7.794 1.00 84.50 99 LEU A O 1
ATOM 803 N N . ASP A 1 100 ? 8.199 -0.704 -9.757 1.00 85.50 100 ASP A N 1
ATOM 804 C CA . ASP A 1 100 ? 8.392 -2.151 -9.680 1.00 85.50 100 ASP A CA 1
ATOM 805 C C . ASP A 1 100 ? 9.594 -2.489 -8.799 1.00 85.50 100 ASP A C 1
ATOM 807 O O . ASP A 1 100 ? 10.728 -2.180 -9.169 1.00 85.50 100 ASP A O 1
ATOM 811 N N . VAL A 1 101 ? 9.369 -3.120 -7.649 1.00 86.00 101 VAL A N 1
ATOM 812 C CA . VAL A 1 101 ? 10.485 -3.603 -6.819 1.00 86.00 101 VAL A CA 1
ATOM 813 C C . VAL A 1 101 ? 10.799 -5.071 -7.056 1.00 86.00 101 VAL A C 1
ATOM 815 O O . VAL A 1 101 ? 11.815 -5.549 -6.558 1.00 86.00 101 VAL A O 1
ATOM 818 N N . SER A 1 102 ? 10.001 -5.777 -7.862 1.00 85.62 102 SER A N 1
ATOM 819 C CA . SER A 1 102 ? 10.214 -7.195 -8.175 1.00 85.62 102 SER A CA 1
ATOM 820 C C . SER A 1 102 ? 11.652 -7.510 -8.629 1.00 85.62 102 SER A C 1
ATOM 822 O O . SER A 1 102 ? 12.197 -8.497 -8.143 1.00 85.62 102 SER A O 1
ATOM 824 N N . PRO A 1 103 ? 12.330 -6.682 -9.460 1.00 86.25 103 PRO A N 1
ATOM 825 C CA . PRO A 1 103 ? 13.715 -6.940 -9.876 1.00 86.25 103 PRO A CA 1
ATOM 826 C C . PRO A 1 103 ? 14.754 -6.891 -8.747 1.00 86.25 103 PRO A C 1
ATOM 828 O O . PRO A 1 103 ? 15.856 -7.409 -8.907 1.00 86.25 103 PRO A O 1
ATOM 831 N N . TYR A 1 104 ? 14.425 -6.238 -7.632 1.00 84.06 104 TYR A N 1
ATOM 832 C CA . TYR A 1 104 ? 15.319 -6.026 -6.491 1.00 84.06 104 TYR A CA 1
ATOM 833 C C . TYR A 1 104 ? 14.874 -6.797 -5.241 1.00 84.06 104 TYR A C 1
ATOM 835 O O . TYR A 1 104 ? 15.576 -6.790 -4.230 1.00 84.06 104 TYR A O 1
ATOM 843 N N . SER A 1 105 ? 13.697 -7.426 -5.287 1.00 84.44 105 SER A N 1
ATOM 844 C CA . SER A 1 105 ? 13.098 -8.131 -4.161 1.00 84.44 105 SER A CA 1
ATOM 845 C C . SER A 1 105 ? 13.610 -9.567 -4.073 1.00 84.44 105 SER A C 1
ATOM 847 O O . SER A 1 105 ? 13.816 -10.239 -5.081 1.00 84.44 105 SER A O 1
ATOM 849 N N . ASN A 1 106 ? 13.730 -10.075 -2.846 1.00 89.56 106 ASN A N 1
ATOM 850 C CA . ASN A 1 106 ? 13.930 -11.507 -2.601 1.00 89.56 106 ASN A CA 1
ATOM 851 C C . ASN A 1 106 ? 12.665 -12.332 -2.910 1.00 89.56 106 ASN A C 1
ATOM 853 O O . ASN A 1 106 ? 12.734 -13.558 -2.967 1.00 89.56 106 ASN A O 1
ATOM 857 N N . TYR A 1 107 ? 11.523 -11.667 -3.126 1.00 86.94 107 TYR A N 1
ATOM 858 C CA . TYR A 1 107 ? 10.227 -12.269 -3.437 1.00 86.94 107 TYR A CA 1
ATOM 859 C C . TYR A 1 107 ? 9.662 -11.702 -4.752 1.00 86.94 107 TYR A C 1
ATOM 861 O O . TYR A 1 107 ? 8.612 -11.061 -4.767 1.00 86.94 107 TYR A O 1
ATOM 869 N N . PRO A 1 108 ? 10.331 -11.923 -5.898 1.00 85.38 108 PRO A N 1
ATOM 870 C CA . PRO A 1 108 ? 9.946 -11.313 -7.176 1.00 85.38 108 PRO A CA 1
ATOM 871 C C . PRO A 1 108 ? 8.537 -11.717 -7.641 1.00 85.38 108 PRO A C 1
ATOM 873 O O . PRO A 1 108 ? 7.862 -10.965 -8.340 1.00 85.38 108 PRO A O 1
ATOM 876 N N . ASN A 1 109 ? 8.064 -12.892 -7.218 1.00 86.69 109 ASN A N 1
ATOM 877 C CA . ASN A 1 109 ? 6.744 -13.416 -7.573 1.00 86.69 109 ASN A CA 1
ATOM 878 C C . ASN A 1 109 ? 5.590 -12.688 -6.869 1.00 86.69 109 ASN A C 1
ATOM 880 O O . ASN A 1 109 ? 4.441 -12.842 -7.279 1.00 86.69 109 ASN A O 1
ATOM 884 N N . GLU A 1 110 ? 5.877 -11.888 -5.839 1.00 86.69 110 GLU A N 1
ATOM 885 C CA . GLU A 1 110 ? 4.867 -11.059 -5.181 1.00 86.69 110 GLU A CA 1
ATOM 886 C C . GLU A 1 110 ? 4.421 -9.891 -6.061 1.00 86.69 110 GLU A C 1
ATOM 888 O O . GLU A 1 110 ? 3.413 -9.268 -5.747 1.00 86.69 110 GLU A O 1
ATOM 893 N N . GLN A 1 111 ? 5.118 -9.600 -7.169 1.00 85.00 111 GLN A N 1
ATOM 894 C CA . GLN A 1 111 ? 4.778 -8.512 -8.097 1.00 85.00 111 GLN A CA 1
ATOM 895 C C . GLN A 1 111 ? 4.577 -7.180 -7.365 1.00 85.00 111 GLN A C 1
ATOM 897 O O . GLN A 1 111 ? 3.590 -6.459 -7.565 1.00 85.00 111 GLN A O 1
ATOM 902 N N . GLU A 1 112 ? 5.490 -6.905 -6.441 1.00 86.94 112 GLU A N 1
ATOM 903 C CA . GLU A 1 112 ? 5.372 -5.803 -5.510 1.00 86.94 112 GLU A CA 1
ATOM 904 C C . GLU A 1 112 ? 5.605 -4.458 -6.220 1.00 86.94 112 GLU A C 1
ATOM 906 O O . GLU A 1 112 ? 6.554 -4.249 -6.983 1.00 86.94 112 GLU A O 1
ATOM 911 N N . ARG A 1 113 ? 4.700 -3.523 -5.936 1.00 85.75 113 ARG A N 1
ATOM 912 C CA . ARG A 1 113 ? 4.690 -2.139 -6.385 1.00 85.75 113 ARG A CA 1
ATOM 913 C C . ARG A 1 113 ? 4.788 -1.216 -5.189 1.00 85.75 113 ARG A C 1
ATOM 915 O O . ARG A 1 113 ? 3.985 -1.291 -4.257 1.00 85.75 113 ARG A O 1
ATOM 922 N N . TRP A 1 114 ? 5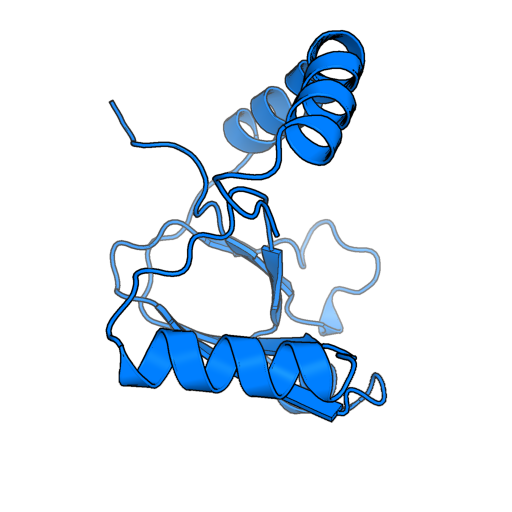.755 -0.311 -5.230 1.00 83.38 114 TRP A N 1
ATOM 923 C CA . TRP A 1 114 ? 5.875 0.751 -4.242 1.00 83.38 114 TRP A CA 1
ATOM 924 C C . TRP A 1 114 ? 5.273 2.032 -4.775 1.00 83.38 114 TRP A C 1
ATOM 926 O O . TRP A 1 114 ? 5.568 2.464 -5.889 1.00 83.38 114 TRP A O 1
ATOM 936 N N . LEU A 1 115 ? 4.434 2.639 -3.945 1.00 75.38 115 LEU A N 1
ATOM 937 C CA . LEU A 1 115 ? 3.767 3.895 -4.243 1.00 75.38 115 LEU A CA 1
ATOM 938 C C . L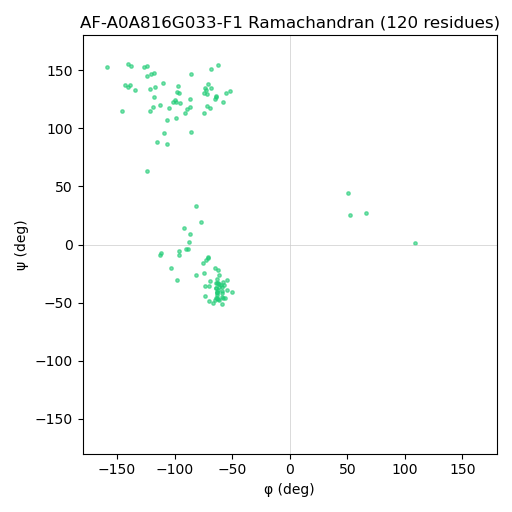EU A 1 115 ? 4.212 4.961 -3.261 1.00 75.38 115 LEU A C 1
ATOM 940 O O . LEU A 1 115 ? 4.325 4.712 -2.055 1.00 75.38 115 LEU A O 1
ATOM 944 N N . PHE A 1 116 ? 4.496 6.136 -3.809 1.00 68.50 116 PHE A N 1
ATOM 945 C CA . PHE A 1 116 ? 4.955 7.282 -3.049 1.00 68.50 116 PHE A CA 1
ATOM 946 C C . PHE A 1 116 ? 3.833 8.311 -2.929 1.00 68.50 116 PHE A C 1
ATOM 948 O O . PHE A 1 116 ? 3.749 9.260 -3.699 1.00 68.50 116 PHE A O 1
ATOM 955 N N . ASP A 1 117 ? 2.989 8.135 -1.915 1.00 60.91 117 ASP A N 1
ATOM 956 C CA . ASP A 1 117 ? 1.815 8.991 -1.680 1.00 60.91 117 ASP A CA 1
ATOM 957 C C . ASP A 1 117 ? 2.139 10.170 -0.725 1.00 60.91 117 ASP A C 1
ATOM 959 O O . ASP A 1 117 ? 1.247 10.786 -0.141 1.00 60.91 117 ASP A O 1
ATOM 963 N N . GLY A 1 118 ? 3.432 10.438 -0.476 1.00 48.72 118 GLY A N 1
ATOM 964 C CA . GLY A 1 118 ? 3.893 11.077 0.762 1.00 48.72 118 GLY A CA 1
ATOM 965 C C . GLY A 1 118 ? 4.487 12.482 0.685 1.00 48.72 118 GLY A C 1
ATOM 966 O O . GLY A 1 118 ? 4.697 13.071 1.745 1.00 48.72 118 GLY A O 1
ATOM 967 N N . PHE A 1 119 ? 4.752 13.046 -0.494 1.00 36.59 119 PHE A N 1
ATOM 968 C CA . PHE A 1 119 ? 5.217 14.433 -0.599 1.00 36.59 119 PHE A CA 1
ATOM 969 C C . PHE A 1 119 ? 4.577 15.130 -1.799 1.00 36.59 119 PHE A C 1
ATOM 971 O O . PHE A 1 119 ? 4.547 14.540 -2.879 1.00 36.59 119 PHE A O 1
ATOM 978 N N . PRO A 1 120 ? 4.090 16.376 -1.650 1.00 31.44 120 PRO A N 1
ATOM 979 C CA . PRO A 1 120 ? 3.747 17.179 -2.811 1.00 31.44 120 PRO A CA 1
ATOM 980 C C . PRO A 1 120 ? 5.003 17.312 -3.678 1.00 31.44 120 PRO A C 1
ATOM 982 O O . PRO A 1 120 ? 6.053 17.751 -3.199 1.00 31.44 120 PRO A O 1
ATOM 985 N N . ALA A 1 121 ? 4.901 16.892 -4.940 1.00 29.47 121 ALA A N 1
ATOM 986 C CA . ALA A 1 121 ? 5.833 17.346 -5.958 1.00 29.47 121 ALA A CA 1
ATOM 987 C C . ALA A 1 121 ? 5.791 18.882 -5.947 1.00 29.47 121 ALA A C 1
ATOM 989 O O . ALA A 1 121 ? 4.707 19.465 -5.876 1.00 29.47 121 ALA A O 1
ATOM 990 N N . LYS A 1 122 ? 6.972 19.502 -5.900 1.00 27.75 122 LYS A N 1
ATOM 991 C CA . LYS A 1 122 ? 7.116 20.954 -6.032 1.00 27.75 122 LYS A CA 1
ATOM 992 C C . LYS A 1 122 ? 6.499 21.447 -7.333 1.00 27.75 122 LYS A C 1
ATOM 994 O O . LYS A 1 122 ? 6.649 20.724 -8.343 1.00 27.75 122 LYS A O 1
#

Radius of gyration: 15.69 Å; Cα contacts (8 Å, |Δi|>4): 168; chains: 1; bounding box: 37×36×37 Å

Foldseek 3Di:
DDDPPDPVSVVVVVVCCVPCVVPVVVVVVVFDWAQAWAKWKAFAADDPVVVVVVVVCVVVVHDDADQDKDKTASDHCLRPVVVGPDMDIDTDHRRFTKGQCLVVDPCNVRRIIIGRRHDPDD

Sequence (122 aa):
MRLQGDFAFETLWKSKVPTLAPFPVLLNSAMNFNRTHMIVYRGVTMANEQIEKFRLCVVSERKIQLPTFTSRTLNRDVAEFFGSNVLFVIDLEKDTSSLDVSPYSNYPNEQERWLFDGFPAK

Mean predicted aligned error: 9.53 Å

pLDDT: mean 75.78, std 13.33, range [27.75, 90.94]

Organism: NCBI:txid392030

Secondary structure (DSSP, 8-state):
---TT-HHHHHHHHTTHHHHTHHHHHHHHT---EE--EEEEEEE---HHHHHHHHHHHHTTPPP---S-EEEES-HHHHHHT--SEEEEEEEPTT-EEEE-GGG-S-GGG-EEEE--SS---